Protein AF-A0A1G5A9G9-F1 (afdb_monomer)

Mean predicted aligned error: 15.53 Å

Secondary structure (DSSP, 8-state):
-HHHHHHHHHHHHHHHHHHHHHHHHHTTS-TT--TTSTT----GGG----S-HHHHHHHHHHHHTSTTHHHHTTTPPPPPP--SPPPPHHHHHHHHHHHHHTTSS--S--

Foldseek 3Di:
DVVVVVVVVVVVVVVVCVVCVVVVVCVVDDVDDDVPDPPDDDDVVVVPCVVPPVVVVVVVVVLCPDPCNVVVVVPDDDDDPPDDDPQDPVNVVVVVVVCCVVVVDPPPDD

Radius of gyration: 30.13 Å; Cα contacts (8 Å, |Δi|>4): 20; chains: 1; bounding box: 69×56×68 Å

Sequence (110 aa):
MLQRKLFASLAAVAASAAALAPLAASAAGEYHFAPTEAGVTRHPDHLRQEPSRDKVVAELETAQKQPAWNIVSRGAPWPTPRTGQPATREAVEAETLKAMRAGTIPSGER

Structure (mmCIF, N/CA/C/O backbone):
data_AF-A0A1G5A9G9-F1
#
_entry.id   AF-A0A1G5A9G9-F1
#
loop_
_atom_site.group_PDB
_atom_site.id
_atom_site.type_symbol
_atom_site.label_atom_id
_atom_site.label_alt_id
_atom_site.label_comp_id
_atom_site.label_asym_id
_atom_site.label_entity_id
_atom_site.label_seq_id
_atom_site.pdbx_PDB_ins_code
_atom_site.Cartn_x
_atom_site.Cartn_y
_atom_site.Cartn_z
_atom_site.occupancy
_atom_site.B_iso_or_equiv
_atom_site.auth_seq_id
_atom_site.auth_comp_id
_atom_site.auth_asym_id
_atom_site.auth_atom_id
_atom_site.pdbx_PDB_model_num
ATOM 1 N N . MET A 1 1 ? 34.047 36.206 -11.646 1.00 58.44 1 MET A N 1
ATOM 2 C CA . MET A 1 1 ? 34.349 34.909 -10.980 1.00 58.44 1 MET A CA 1
ATOM 3 C C . MET A 1 1 ? 33.097 34.114 -10.598 1.00 58.44 1 MET A C 1
ATOM 5 O O . MET A 1 1 ? 33.136 32.897 -10.712 1.00 58.44 1 MET A O 1
ATOM 9 N N . LEU A 1 2 ? 31.995 34.762 -10.192 1.00 61.09 2 LEU A N 1
ATOM 10 C CA . LEU A 1 2 ? 30.750 34.092 -9.782 1.00 61.09 2 LEU A CA 1
ATOM 11 C C . LEU A 1 2 ? 30.054 33.321 -10.923 1.00 61.09 2 LEU A C 1
ATOM 13 O O . LEU A 1 2 ? 29.691 32.166 -10.743 1.00 61.09 2 LEU A O 1
ATOM 17 N N . GLN A 1 3 ? 29.982 33.897 -12.128 1.00 58.75 3 GLN A N 1
ATOM 18 C CA . GLN A 1 3 ? 29.390 33.227 -13.297 1.00 58.75 3 GLN A CA 1
ATOM 19 C C . GLN A 1 3 ? 30.149 31.959 -13.706 1.00 58.75 3 GLN A C 1
ATOM 21 O O . GLN A 1 3 ? 29.536 30.933 -13.957 1.00 58.75 3 GLN A O 1
ATOM 26 N N . ARG A 1 4 ? 31.487 31.980 -13.685 1.00 63.06 4 ARG A N 1
ATOM 27 C CA . ARG A 1 4 ? 32.307 30.805 -14.029 1.00 63.06 4 ARG A CA 1
ATOM 28 C C . ARG A 1 4 ? 32.148 29.656 -13.023 1.00 63.06 4 ARG A C 1
ATOM 30 O O . ARG A 1 4 ? 32.215 28.500 -13.419 1.00 63.06 4 ARG A O 1
ATOM 37 N N . LYS A 1 5 ? 31.897 29.974 -11.746 1.00 64.88 5 LYS A N 1
ATOM 38 C CA . LYS A 1 5 ? 31.552 28.984 -10.714 1.00 64.88 5 LYS A CA 1
ATOM 39 C C . LYS A 1 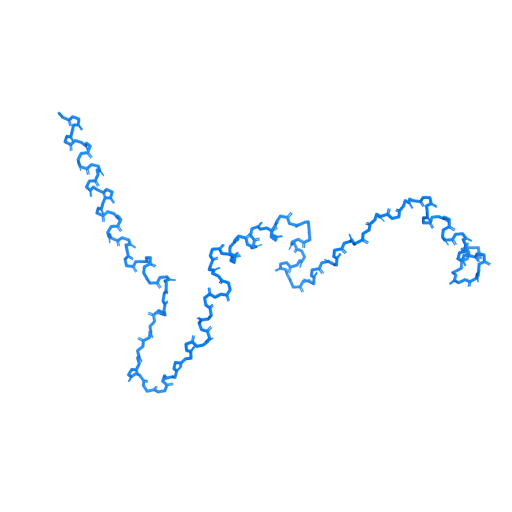5 ? 30.151 28.408 -10.941 1.00 64.88 5 LYS A C 1
ATOM 41 O O . LYS A 1 5 ? 30.007 27.196 -10.921 1.00 64.88 5 LYS A O 1
ATOM 46 N N . LEU A 1 6 ? 29.164 29.254 -11.249 1.00 66.88 6 LEU A N 1
ATOM 47 C CA . LEU A 1 6 ? 27.798 28.822 -11.575 1.00 66.88 6 LEU A CA 1
ATOM 48 C C . LEU A 1 6 ? 27.754 27.921 -12.819 1.00 66.88 6 LEU A C 1
ATOM 50 O O . LEU A 1 6 ? 27.121 26.873 -12.780 1.00 66.88 6 LEU A O 1
ATOM 54 N N . PHE A 1 7 ? 28.482 28.271 -13.884 1.00 71.81 7 PHE A N 1
ATOM 55 C CA . PHE A 1 7 ? 28.595 27.436 -15.085 1.00 71.81 7 PHE A CA 1
ATOM 56 C C . PHE A 1 7 ? 29.276 26.091 -14.804 1.00 71.81 7 PHE A C 1
ATOM 58 O O . PHE A 1 7 ? 28.808 25.066 -15.288 1.00 71.81 7 PHE A O 1
ATOM 65 N N . ALA A 1 8 ? 30.340 26.071 -13.995 1.00 71.38 8 ALA A N 1
ATOM 66 C CA . ALA A 1 8 ? 31.011 24.828 -13.619 1.00 71.38 8 ALA A CA 1
ATOM 67 C C . ALA A 1 8 ? 30.115 23.918 -12.758 1.00 71.38 8 ALA A C 1
ATOM 69 O O . ALA A 1 8 ? 30.088 22.709 -12.972 1.00 71.38 8 ALA A O 1
ATOM 70 N N . SER A 1 9 ? 29.338 24.486 -11.830 1.00 72.56 9 SER A N 1
ATOM 71 C CA . SER A 1 9 ? 28.365 23.739 -11.024 1.00 72.56 9 SER A CA 1
ATOM 72 C C . SER A 1 9 ? 27.221 23.176 -11.869 1.00 72.56 9 SER A C 1
ATOM 74 O O . SER A 1 9 ? 26.847 22.020 -11.692 1.00 72.56 9 SER A O 1
ATOM 76 N N . LEU A 1 10 ? 26.699 23.952 -12.823 1.00 74.69 10 LEU A N 1
ATOM 77 C CA . LEU A 1 10 ? 25.638 23.493 -13.722 1.00 74.69 10 LEU A CA 1
ATOM 78 C C . LEU A 1 10 ? 26.133 22.382 -14.659 1.00 74.69 10 LEU A C 1
ATOM 80 O O . LEU A 1 10 ? 25.440 21.388 -14.860 1.00 74.69 10 LEU A O 1
ATOM 84 N N . ALA A 1 11 ? 27.358 22.516 -15.175 1.00 77.00 11 ALA A N 1
ATOM 85 C CA . ALA A 1 11 ? 27.999 21.495 -15.997 1.00 77.00 11 ALA A CA 1
ATOM 86 C C . ALA A 1 11 ? 28.252 20.197 -15.210 1.00 77.00 11 ALA A C 1
ATOM 88 O O . ALA A 1 11 ? 28.020 19.110 -15.734 1.00 77.00 11 ALA A O 1
ATOM 89 N N . ALA A 1 12 ? 28.662 20.295 -13.942 1.00 74.06 12 ALA A N 1
ATOM 90 C CA . ALA A 1 12 ? 28.845 19.133 -13.074 1.00 74.06 12 ALA A CA 1
ATOM 91 C C . ALA A 1 12 ? 27.520 18.405 -12.789 1.00 74.06 12 ALA A C 1
ATOM 93 O O . ALA A 1 12 ? 27.469 17.178 -12.865 1.00 74.06 12 ALA A O 1
ATOM 94 N N . VAL A 1 13 ? 26.430 19.135 -12.526 1.00 79.06 13 VAL A N 1
ATOM 95 C CA . VAL A 1 13 ? 25.092 18.541 -12.341 1.00 79.06 13 VAL A CA 1
ATOM 96 C C . VAL A 1 13 ? 24.611 17.862 -13.626 1.00 79.06 13 VAL A C 1
ATOM 98 O O . VAL A 1 13 ? 24.145 16.726 -13.575 1.00 79.06 13 VAL A O 1
ATOM 101 N N . ALA A 1 14 ? 24.783 18.509 -14.781 1.00 74.50 14 ALA A N 1
ATOM 102 C CA . ALA A 1 14 ? 24.406 17.936 -16.072 1.00 74.50 14 ALA A CA 1
ATOM 103 C C . ALA A 1 14 ? 25.197 16.656 -16.398 1.00 74.50 14 ALA A C 1
ATOM 105 O O . ALA A 1 14 ? 24.611 15.661 -16.822 1.00 74.50 14 ALA A O 1
ATOM 106 N N . ALA A 1 15 ? 26.508 16.644 -16.139 1.00 78.06 15 ALA A N 1
ATOM 107 C CA . ALA A 1 15 ? 27.349 15.463 -16.329 1.00 78.06 15 ALA A CA 1
ATOM 108 C C . ALA A 1 15 ? 26.955 14.311 -15.387 1.00 78.06 15 ALA A C 1
ATOM 110 O O . ALA A 1 15 ? 26.912 13.155 -15.804 1.00 78.06 15 ALA A O 1
ATOM 111 N N . SER A 1 16 ? 26.603 14.630 -14.139 1.00 70.81 16 SER A N 1
ATOM 112 C CA . SER A 1 16 ? 26.140 13.646 -13.149 1.00 70.81 16 SER A CA 1
ATOM 113 C C . SER A 1 16 ? 24.809 13.011 -13.558 1.00 70.81 16 SER A C 1
ATOM 115 O O . SER A 1 16 ? 24.648 11.795 -13.487 1.00 70.81 16 SER A O 1
ATOM 117 N N . ALA A 1 17 ? 23.865 13.826 -14.034 1.00 72.50 17 ALA A N 1
ATOM 118 C CA . ALA A 1 17 ? 22.576 13.350 -14.525 1.00 72.50 17 ALA A CA 1
ATOM 119 C C . ALA A 1 17 ? 22.735 12.453 -15.767 1.00 72.50 17 ALA A C 1
ATOM 121 O O . ALA A 1 17 ? 22.102 11.402 -15.850 1.00 72.50 17 ALA A O 1
ATOM 122 N N . ALA A 1 18 ? 23.624 12.819 -16.696 1.00 74.75 18 ALA A N 1
ATOM 123 C CA . ALA A 1 18 ? 23.918 12.011 -17.878 1.00 74.75 18 ALA A CA 1
ATOM 124 C C . ALA A 1 18 ? 24.562 10.658 -17.522 1.00 74.75 18 ALA A C 1
ATOM 126 O O . ALA A 1 18 ? 24.202 9.636 -18.102 1.00 74.75 18 ALA A O 1
ATOM 127 N N . ALA A 1 19 ? 25.466 10.629 -16.537 1.00 79.31 19 ALA A N 1
ATOM 128 C CA . ALA A 1 19 ? 26.127 9.401 -16.093 1.00 79.31 19 ALA A CA 1
ATOM 129 C C . ALA A 1 19 ? 25.172 8.406 -15.405 1.00 79.31 19 ALA A C 1
ATOM 131 O O . ALA A 1 19 ? 25.394 7.199 -15.465 1.00 79.31 19 ALA A O 1
ATOM 132 N N . LEU A 1 20 ? 24.101 8.895 -14.771 1.00 77.56 20 LEU A N 1
ATOM 133 C CA . LEU A 1 20 ? 23.109 8.064 -14.076 1.00 77.56 20 LEU A CA 1
ATOM 134 C C . LEU A 1 20 ? 21.929 7.634 -14.963 1.00 77.56 20 LEU A C 1
ATOM 136 O O . LEU A 1 20 ? 21.172 6.741 -14.579 1.00 77.56 20 LEU A O 1
ATOM 140 N N . ALA A 1 21 ? 21.777 8.212 -16.158 1.00 69.44 21 ALA A N 1
ATOM 141 C CA . ALA A 1 21 ? 20.680 7.890 -17.073 1.00 69.44 21 ALA A CA 1
ATOM 142 C C . ALA A 1 21 ? 20.585 6.390 -17.451 1.00 69.44 21 ALA A C 1
ATOM 144 O O . ALA A 1 21 ? 19.472 5.856 -17.432 1.00 69.44 21 ALA A O 1
ATOM 145 N N . PRO A 1 22 ? 21.692 5.658 -17.713 1.00 70.44 22 PRO A N 1
ATOM 146 C CA . PRO A 1 22 ? 21.631 4.220 -18.003 1.00 70.44 22 PRO A CA 1
ATOM 147 C C . PRO A 1 22 ? 21.115 3.375 -16.828 1.00 70.44 22 PRO A C 1
ATOM 149 O O . PRO A 1 22 ? 20.468 2.347 -17.035 1.00 70.44 22 PRO A O 1
ATOM 152 N N . LEU A 1 23 ? 21.364 3.819 -15.591 1.00 67.88 23 LEU A N 1
ATOM 153 C CA . LEU A 1 23 ? 20.895 3.150 -14.376 1.00 67.88 23 LEU A CA 1
ATOM 154 C C . LEU A 1 23 ? 19.372 3.281 -14.226 1.00 67.88 23 LEU A C 1
ATOM 156 O O . LEU A 1 23 ? 18.692 2.307 -13.916 1.00 67.88 23 LEU A O 1
ATOM 160 N N . ALA A 1 24 ? 18.830 4.469 -14.512 1.00 65.69 24 ALA A N 1
ATOM 161 C CA . ALA A 1 24 ? 17.388 4.707 -14.519 1.00 65.69 24 ALA A CA 1
ATOM 162 C C . ALA A 1 24 ? 16.678 3.939 -15.650 1.00 65.69 24 ALA A C 1
ATOM 164 O O . ALA A 1 24 ? 15.617 3.360 -15.426 1.00 65.69 24 ALA A O 1
ATOM 165 N N . ALA A 1 25 ? 17.283 3.873 -16.841 1.00 65.56 25 ALA A N 1
ATOM 166 C CA . ALA A 1 25 ? 16.748 3.113 -17.972 1.00 65.56 25 ALA A CA 1
ATOM 167 C C . ALA A 1 25 ? 16.715 1.597 -17.700 1.00 65.56 25 ALA A C 1
ATOM 169 O O . ALA A 1 25 ? 15.739 0.931 -18.040 1.00 65.56 25 ALA A O 1
ATOM 170 N N . SER A 1 26 ? 17.735 1.060 -17.021 1.00 65.56 26 SER A N 1
ATOM 171 C CA . SER A 1 26 ? 17.796 -0.364 -16.651 1.00 65.56 26 SER A CA 1
ATOM 172 C C . SER A 1 26 ? 16.705 -0.773 -15.652 1.00 65.56 26 SER A C 1
ATOM 174 O O . SER A 1 26 ? 16.301 -1.929 -15.624 1.00 65.56 26 SER A O 1
ATOM 176 N N . ALA A 1 27 ? 16.186 0.162 -14.848 1.00 62.34 27 ALA A N 1
ATOM 177 C CA . ALA A 1 27 ? 15.088 -0.100 -13.914 1.00 62.34 27 ALA A CA 1
ATOM 178 C C . ALA A 1 27 ? 13.700 -0.147 -14.584 1.00 62.34 27 ALA A C 1
ATOM 180 O O . ALA A 1 27 ? 12.729 -0.562 -13.948 1.00 62.34 27 ALA A O 1
ATOM 181 N N . ALA A 1 28 ? 13.597 0.306 -15.837 1.00 62.09 28 ALA A N 1
ATOM 182 C CA . ALA A 1 28 ? 12.343 0.400 -16.580 1.00 62.09 28 ALA A CA 1
ATOM 183 C C . ALA A 1 28 ? 12.080 -0.806 -17.504 1.00 62.09 28 ALA A C 1
ATOM 185 O O . ALA A 1 28 ? 11.026 -0.860 -18.137 1.00 62.09 28 ALA A O 1
ATOM 186 N N . GLY A 1 29 ? 13.011 -1.764 -17.596 1.00 66.38 29 GLY A N 1
ATOM 187 C CA . GLY A 1 29 ? 12.941 -2.881 -18.539 1.00 66.38 29 GLY A CA 1
ATOM 188 C C . GLY A 1 29 ? 13.487 -4.200 -17.995 1.00 66.38 29 GLY A C 1
ATOM 189 O O . GLY A 1 29 ? 13.910 -4.309 -16.847 1.00 66.38 29 GLY A O 1
ATOM 190 N N . GLU A 1 30 ? 13.445 -5.228 -18.839 1.00 71.19 30 GLU A N 1
ATOM 191 C CA . GLU A 1 30 ? 13.992 -6.552 -18.540 1.00 71.19 30 GLU A CA 1
ATOM 192 C C . GLU A 1 30 ? 15.530 -6.481 -18.473 1.00 71.19 30 GLU A C 1
ATOM 194 O O . GLU A 1 30 ? 16.170 -5.963 -19.386 1.00 71.19 30 GLU A O 1
ATOM 199 N N . TYR A 1 31 ? 16.125 -7.012 -17.399 1.00 66.88 31 TYR A N 1
ATOM 200 C CA . TYR A 1 31 ? 17.566 -6.899 -17.124 1.00 66.88 31 TYR A CA 1
ATOM 201 C C . TYR A 1 31 ? 18.449 -7.561 -18.206 1.00 66.88 31 TYR A C 1
ATOM 203 O O . TYR A 1 31 ? 19.526 -7.053 -18.499 1.00 66.88 31 TYR A O 1
ATOM 211 N N . HIS A 1 32 ? 17.977 -8.641 -18.848 1.00 68.69 32 HIS A N 1
ATOM 212 C CA . HIS A 1 32 ? 18.696 -9.366 -19.909 1.00 68.69 32 HIS A CA 1
ATOM 213 C C . HIS A 1 32 ? 17.738 -10.053 -20.899 1.00 68.69 32 HIS A C 1
ATOM 215 O O . HIS A 1 32 ? 17.696 -11.278 -20.984 1.00 68.69 32 HIS A O 1
ATOM 221 N N . PHE A 1 33 ? 16.938 -9.290 -21.647 1.00 72.88 33 PHE A N 1
ATOM 222 C CA . PHE A 1 33 ? 16.146 -9.892 -22.726 1.00 72.88 33 PHE A CA 1
ATOM 223 C C . PHE A 1 33 ? 16.983 -10.061 -24.002 1.00 72.88 33 PHE A C 1
ATOM 225 O O . PHE A 1 33 ? 17.331 -9.074 -24.652 1.00 72.88 33 PHE A O 1
ATOM 232 N N . ALA A 1 34 ? 17.272 -11.310 -24.378 1.00 79.31 34 ALA A N 1
ATOM 233 C CA . ALA A 1 34 ? 17.917 -11.677 -25.637 1.00 79.31 34 ALA A CA 1
ATOM 234 C C . ALA A 1 34 ? 16.967 -12.563 -26.472 1.00 79.31 34 ALA A C 1
ATOM 236 O O . ALA A 1 34 ? 16.921 -13.776 -26.272 1.00 79.31 34 ALA A O 1
ATOM 237 N N . PRO A 1 35 ? 16.203 -12.000 -27.430 1.00 72.88 35 PRO A N 1
ATOM 238 C CA . PRO A 1 35 ? 15.200 -12.754 -28.196 1.00 72.88 35 PRO A CA 1
ATOM 239 C C . PRO A 1 35 ? 15.782 -13.863 -29.086 1.00 72.88 35 PRO A C 1
ATOM 241 O O . PRO A 1 35 ? 15.034 -14.642 -29.667 1.00 72.88 35 PRO A O 1
ATOM 244 N N . THR A 1 36 ? 17.107 -13.922 -29.221 1.00 85.06 36 THR A N 1
ATOM 245 C CA . THR A 1 36 ? 17.836 -14.928 -29.997 1.00 85.06 36 THR A CA 1
ATOM 246 C C . THR A 1 36 ? 18.362 -16.088 -29.149 1.00 85.06 36 THR A C 1
ATOM 248 O O . THR A 1 36 ? 18.978 -16.997 -29.702 1.00 85.06 36 THR A O 1
ATOM 251 N N . GLU A 1 37 ? 18.168 -16.077 -27.827 1.00 84.94 37 GLU A N 1
ATOM 252 C CA . GLU A 1 37 ? 18.538 -17.207 -26.974 1.00 84.94 37 GLU A CA 1
ATOM 253 C C . GLU A 1 37 ? 17.560 -18.376 -27.148 1.00 84.94 37 GLU A C 1
ATOM 255 O O . GLU A 1 37 ? 16.335 -18.220 -27.143 1.00 84.94 37 GLU A O 1
ATOM 260 N N . ALA A 1 38 ? 18.113 -19.578 -27.310 1.00 84.75 38 ALA A N 1
ATOM 261 C CA . ALA A 1 38 ? 17.321 -20.786 -27.477 1.00 84.75 38 ALA A CA 1
ATOM 262 C C . ALA A 1 38 ? 16.456 -21.040 -26.231 1.00 84.75 38 ALA A C 1
ATOM 264 O O . ALA A 1 38 ? 16.964 -21.120 -25.116 1.00 84.75 38 ALA A O 1
ATOM 265 N N . GLY A 1 39 ? 15.146 -21.198 -26.434 1.00 83.88 39 GLY A N 1
ATOM 266 C CA . GLY A 1 39 ? 14.183 -21.460 -25.359 1.00 83.88 39 GLY A CA 1
ATOM 267 C C . GLY A 1 39 ? 13.524 -20.215 -24.757 1.00 83.88 39 GLY A C 1
ATOM 268 O O . GLY A 1 39 ? 12.652 -20.358 -23.902 1.00 83.88 39 GLY A O 1
ATOM 269 N N . VAL A 1 40 ? 13.864 -19.005 -25.213 1.00 81.44 40 VAL A N 1
ATOM 270 C CA . VAL A 1 40 ? 13.198 -17.781 -24.748 1.00 81.44 40 VAL A CA 1
ATOM 271 C C . VAL A 1 40 ? 11.827 -17.638 -25.410 1.00 81.44 40 VAL A C 1
ATOM 273 O O . VAL A 1 40 ? 11.714 -17.486 -26.623 1.00 81.44 40 VAL A O 1
ATOM 27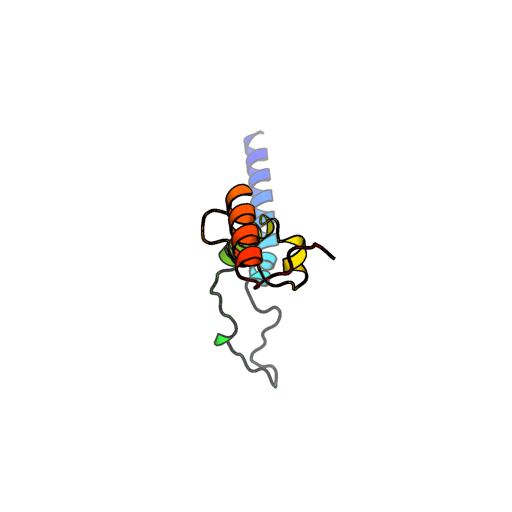6 N N . THR A 1 41 ? 10.769 -17.642 -24.598 1.00 83.94 41 THR A N 1
ATOM 277 C CA . THR A 1 41 ? 9.417 -17.239 -25.013 1.00 83.94 41 THR A CA 1
ATOM 278 C C . THR A 1 41 ? 9.045 -15.969 -24.265 1.00 83.94 41 THR A C 1
ATOM 280 O O . THR A 1 41 ? 9.072 -15.936 -23.035 1.00 83.94 41 THR A O 1
ATOM 283 N N . ARG A 1 42 ? 8.708 -14.906 -24.999 1.00 78.19 42 ARG A N 1
ATOM 284 C CA . ARG A 1 42 ? 8.284 -13.642 -24.394 1.00 78.19 42 ARG A CA 1
ATOM 285 C C . ARG A 1 42 ? 6.770 -13.621 -24.223 1.00 78.19 42 ARG A C 1
ATOM 287 O O . ARG A 1 42 ? 6.039 -13.849 -25.181 1.00 78.19 42 ARG A O 1
ATOM 294 N N . HIS A 1 43 ? 6.316 -13.259 -23.028 1.00 80.12 43 HIS A N 1
ATOM 295 C CA . HIS A 1 43 ? 4.903 -13.042 -22.713 1.00 80.12 43 HIS A CA 1
ATOM 296 C C . HIS A 1 43 ? 4.687 -11.568 -22.347 1.00 80.12 43 HIS A C 1
ATOM 298 O O . HIS A 1 43 ? 4.668 -11.230 -21.162 1.00 80.12 43 HIS A O 1
ATOM 304 N N . PRO A 1 44 ? 4.577 -10.660 -23.337 1.00 74.00 44 PRO A N 1
ATOM 305 C CA . PRO A 1 44 ? 4.400 -9.231 -23.072 1.00 74.00 44 PRO A CA 1
ATOM 306 C C . PRO A 1 44 ? 3.124 -8.949 -22.269 1.00 74.00 44 PRO A C 1
ATOM 308 O O . PRO A 1 44 ? 3.089 -8.000 -21.496 1.00 74.00 44 PRO A O 1
ATOM 311 N N . ASP A 1 45 ? 2.125 -9.826 -22.362 1.00 74.88 45 ASP A N 1
ATOM 312 C CA . ASP A 1 45 ? 0.876 -9.737 -21.602 1.00 74.88 45 ASP A CA 1
ATOM 313 C C . ASP A 1 45 ? 1.081 -9.909 -20.084 1.00 74.88 45 ASP A C 1
ATOM 315 O O . ASP A 1 45 ? 0.241 -9.487 -19.290 1.00 74.88 45 ASP A O 1
ATOM 319 N N . HIS A 1 46 ? 2.201 -10.505 -19.650 1.00 71.25 46 HIS A N 1
ATOM 320 C CA . HIS A 1 46 ? 2.565 -10.608 -18.231 1.00 71.25 46 HIS A CA 1
ATOM 321 C C . HIS A 1 46 ? 3.192 -9.313 -17.696 1.00 71.2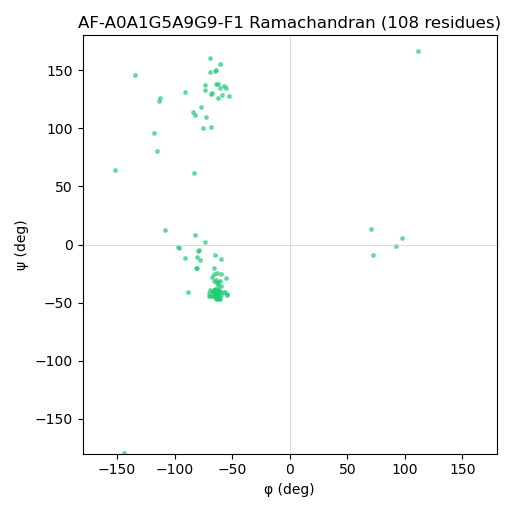5 46 HIS A C 1
ATOM 323 O O . HIS A 1 46 ? 3.165 -9.067 -16.489 1.00 71.25 46 HIS A O 1
ATOM 329 N N . LEU A 1 47 ? 3.709 -8.454 -18.579 1.00 67.88 47 LEU A N 1
ATOM 330 C CA . LEU A 1 47 ? 4.197 -7.116 -18.249 1.00 67.88 47 LEU A CA 1
ATOM 331 C C . LEU A 1 47 ? 3.018 -6.141 -18.202 1.00 67.88 47 LEU A C 1
ATOM 333 O O . LEU A 1 47 ? 2.931 -5.182 -18.967 1.00 67.88 47 LEU A O 1
ATOM 337 N N . ARG A 1 48 ? 2.077 -6.387 -17.290 1.00 65.44 48 ARG A N 1
ATOM 338 C CA . ARG A 1 48 ? 1.003 -5.428 -17.034 1.00 65.44 48 ARG A CA 1
ATOM 339 C C . ARG A 1 48 ? 1.591 -4.244 -16.278 1.00 65.44 48 ARG A C 1
ATOM 341 O O . ARG A 1 48 ? 1.955 -4.366 -15.114 1.00 65.44 48 ARG A O 1
ATOM 348 N N . GLN A 1 49 ? 1.679 -3.102 -16.956 1.00 68.94 49 GLN A N 1
ATOM 349 C CA . GLN A 1 49 ? 2.048 -1.817 -16.349 1.00 68.94 49 GLN A CA 1
ATOM 350 C C . GLN A 1 49 ? 0.857 -1.118 -15.678 1.00 68.94 49 GLN A C 1
ATOM 352 O O . GLN A 1 49 ? 0.972 0.030 -15.258 1.00 68.94 49 GLN A O 1
ATOM 357 N N . GLU A 1 50 ? -0.285 -1.803 -15.574 1.00 77.19 50 GLU A N 1
ATOM 358 C CA . GLU A 1 50 ? -1.435 -1.358 -14.802 1.00 77.19 50 GLU A CA 1
ATOM 359 C C . GLU A 1 50 ? -1.663 -2.277 -13.594 1.00 77.19 50 GLU A C 1
ATOM 361 O O . GLU A 1 50 ? -1.817 -3.491 -13.769 1.00 77.19 50 GLU A O 1
ATOM 366 N N . PRO A 1 51 ? -1.737 -1.712 -12.374 1.00 81.44 51 PRO A N 1
ATOM 367 C CA . PRO A 1 51 ? -1.492 -0.304 -12.030 1.00 81.44 51 PRO A CA 1
ATOM 368 C C . PRO A 1 51 ? -0.036 0.138 -12.285 1.00 81.44 51 PRO A C 1
ATOM 370 O O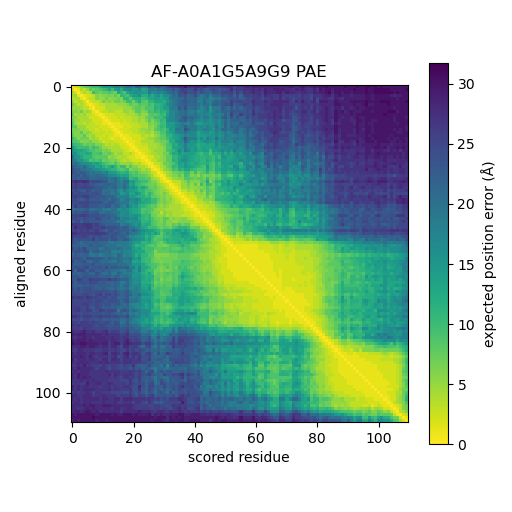 . PRO A 1 51 ? 0.889 -0.666 -12.181 1.00 81.44 51 PRO A O 1
ATOM 373 N N . SER A 1 52 ? 0.164 1.427 -12.603 1.00 86.75 52 SER A N 1
ATOM 374 C CA . SER A 1 52 ? 1.512 1.991 -12.763 1.00 86.75 52 SER A CA 1
ATOM 375 C C . SER A 1 52 ? 2.308 1.863 -11.465 1.00 86.75 52 SER A C 1
ATOM 377 O O . SER A 1 52 ? 1.736 1.822 -10.373 1.00 86.75 52 SER A O 1
ATOM 379 N N . ARG A 1 53 ? 3.643 1.841 -11.558 1.00 85.75 53 ARG A N 1
ATOM 380 C CA . ARG A 1 53 ? 4.512 1.751 -10.374 1.00 85.75 53 ARG A CA 1
ATOM 381 C C . ARG A 1 53 ? 4.208 2.848 -9.353 1.00 85.75 53 ARG A C 1
ATOM 383 O O . ARG A 1 53 ? 4.103 2.550 -8.168 1.00 85.75 53 ARG A O 1
ATOM 390 N N . ASP A 1 54 ? 4.016 4.080 -9.814 1.00 89.06 54 ASP A N 1
ATOM 391 C CA . ASP A 1 54 ? 3.696 5.218 -8.947 1.00 89.06 54 ASP A CA 1
ATOM 392 C C . ASP A 1 54 ? 2.372 5.006 -8.208 1.00 89.06 54 ASP A C 1
ATOM 394 O O . ASP A 1 54 ? 2.270 5.287 -7.015 1.00 89.06 54 ASP A O 1
ATOM 398 N N . LYS A 1 55 ? 1.373 4.429 -8.887 1.00 91.56 55 LYS A N 1
ATOM 399 C CA . LYS A 1 55 ? 0.098 4.067 -8.265 1.00 91.56 55 LYS A CA 1
ATOM 400 C C . LYS A 1 55 ? 0.278 2.977 -7.207 1.00 91.56 55 LYS A C 1
ATOM 402 O O . LYS A 1 55 ? -0.250 3.124 -6.110 1.00 91.56 55 LYS A O 1
ATOM 407 N N . VAL A 1 56 ? 1.060 1.934 -7.493 1.00 91.44 56 VAL A N 1
ATOM 408 C CA . VAL A 1 56 ? 1.370 0.872 -6.515 1.00 91.44 56 VAL A CA 1
ATOM 409 C C . VAL A 1 56 ? 2.063 1.444 -5.278 1.00 91.44 56 VAL A C 1
ATOM 411 O O . VAL A 1 56 ? 1.718 1.081 -4.155 1.00 91.44 56 VAL A O 1
ATOM 414 N N . VAL A 1 57 ? 3.023 2.355 -5.462 1.00 94.19 57 VAL A N 1
ATOM 415 C CA . VAL A 1 57 ? 3.726 3.013 -4.350 1.00 94.19 57 VAL A CA 1
ATOM 416 C C . VAL A 1 57 ? 2.759 3.862 -3.524 1.00 94.19 57 VAL A C 1
ATOM 418 O O . VAL A 1 57 ? 2.735 3.728 -2.303 1.00 94.19 57 VAL A O 1
ATOM 421 N N . ALA A 1 58 ? 1.908 4.664 -4.165 1.00 96.00 58 ALA A N 1
ATOM 422 C CA . ALA A 1 58 ? 0.917 5.482 -3.466 1.00 96.00 58 ALA A CA 1
ATOM 423 C C . ALA A 1 58 ? -0.104 4.636 -2.674 1.00 96.00 58 ALA A C 1
ATOM 425 O O . ALA A 1 58 ? -0.471 4.971 -1.541 1.00 96.00 58 ALA A O 1
ATOM 426 N N . GLU A 1 59 ? -0.549 3.512 -3.241 1.00 93.69 59 GLU A N 1
ATOM 427 C CA . GLU A 1 59 ? -1.430 2.557 -2.561 1.00 93.69 59 GLU A CA 1
ATOM 428 C C . GLU A 1 59 ? -0.728 1.907 -1.360 1.00 93.69 59 GLU A C 1
AT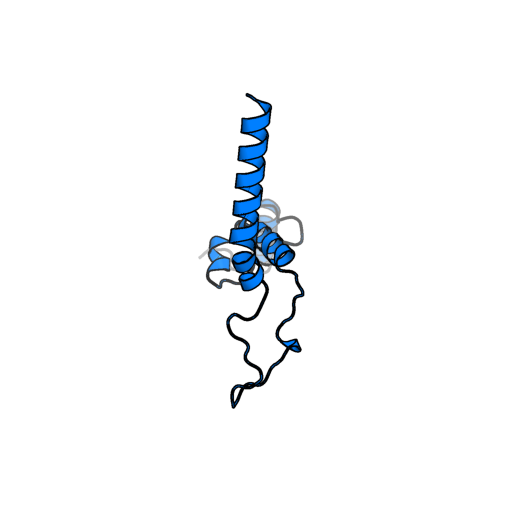OM 430 O O . GLU A 1 59 ? -1.315 1.815 -0.279 1.00 93.69 59 GLU A O 1
ATOM 435 N N . LEU A 1 60 ? 0.546 1.529 -1.506 1.00 94.69 60 LEU A N 1
ATOM 436 C CA . LEU A 1 60 ? 1.355 0.976 -0.421 1.00 94.69 60 LEU A CA 1
ATOM 437 C C . LEU A 1 60 ? 1.543 1.980 0.725 1.00 94.69 60 LEU A C 1
ATOM 439 O O . LEU A 1 60 ? 1.332 1.630 1.885 1.00 94.69 60 LEU A O 1
ATOM 443 N N . GLU A 1 61 ? 1.896 3.229 0.423 1.00 96.81 61 GLU A N 1
ATOM 444 C CA . GLU A 1 61 ? 2.030 4.290 1.429 1.00 96.81 61 GLU A CA 1
ATOM 445 C C . GLU A 1 61 ? 0.719 4.539 2.184 1.00 96.81 61 GLU A C 1
ATOM 447 O O . GLU A 1 61 ? 0.717 4.830 3.383 1.00 96.81 61 GLU A O 1
ATOM 452 N N . THR A 1 62 ? -0.417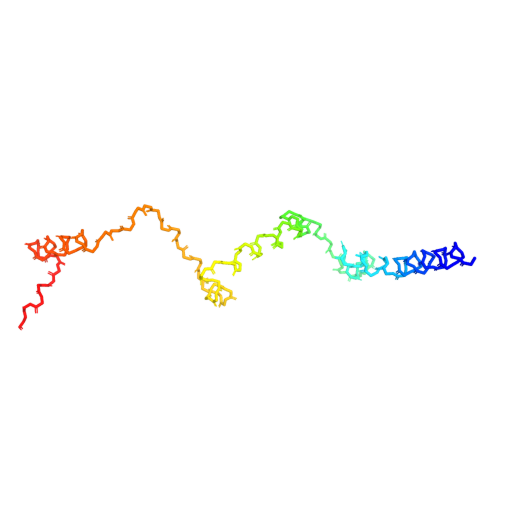 4.414 1.495 1.00 95.06 62 THR A N 1
ATOM 453 C CA . THR A 1 62 ? -1.743 4.513 2.113 1.00 95.06 62 THR A CA 1
ATOM 454 C C . THR A 1 62 ? -2.022 3.316 3.024 1.00 95.06 62 THR A C 1
ATOM 456 O O . THR A 1 62 ? -2.483 3.491 4.153 1.00 95.06 62 THR A O 1
ATOM 459 N N . ALA A 1 63 ? -1.698 2.104 2.570 1.00 92.56 63 ALA A N 1
ATOM 460 C CA . ALA A 1 63 ? -1.860 0.866 3.327 1.00 92.56 63 ALA A CA 1
ATOM 461 C C . ALA A 1 63 ? -1.008 0.844 4.609 1.00 92.56 63 ALA A C 1
ATOM 463 O O . ALA A 1 63 ? -1.488 0.425 5.662 1.00 92.56 63 ALA A O 1
ATOM 464 N N . GLN A 1 64 ? 0.222 1.358 4.552 1.00 95.62 64 GLN A N 1
ATOM 465 C CA . GLN A 1 64 ? 1.146 1.427 5.691 1.00 95.62 64 GLN A CA 1
ATOM 466 C C . GLN A 1 64 ? 0.649 2.307 6.845 1.00 95.62 64 GLN A C 1
ATOM 468 O O . GLN A 1 64 ? 1.039 2.095 7.991 1.00 95.62 64 GLN A O 1
ATOM 473 N N . LYS A 1 65 ? -0.233 3.274 6.564 1.00 95.38 65 LYS A N 1
ATOM 474 C CA . LYS A 1 65 ? -0.827 4.166 7.575 1.00 95.38 65 LYS A CA 1
ATOM 475 C C . LYS A 1 65 ? -1.993 3.521 8.331 1.00 95.38 65 LYS A C 1
ATOM 477 O O . LYS A 1 65 ? -2.459 4.080 9.320 1.00 95.38 65 LYS A O 1
ATOM 482 N N . GLN A 1 66 ? -2.483 2.366 7.879 1.00 91.56 66 GLN A N 1
ATOM 483 C CA . GLN A 1 66 ? -3.587 1.670 8.533 1.00 91.56 66 GLN A CA 1
ATOM 484 C C . GLN A 1 66 ? -3.114 1.011 9.840 1.00 91.56 66 GLN A C 1
ATOM 486 O O . GLN A 1 66 ? -2.087 0.330 9.837 1.00 91.56 66 GLN A O 1
ATOM 491 N N . PRO A 1 67 ? -3.884 1.088 10.944 1.00 92.38 67 PRO A N 1
ATOM 492 C CA . PRO A 1 67 ? -3.532 0.427 12.207 1.00 92.38 67 PRO A CA 1
ATOM 493 C C . PRO A 1 67 ? -3.298 -1.088 12.080 1.00 92.38 67 PRO A C 1
ATOM 495 O O . PRO A 1 67 ? -2.513 -1.671 12.822 1.00 92.38 67 PRO A O 1
ATOM 498 N N . ALA A 1 68 ? -3.957 -1.733 11.114 1.00 92.81 68 ALA A N 1
ATOM 499 C CA . ALA A 1 68 ? -3.825 -3.162 10.846 1.00 92.81 68 ALA A CA 1
ATOM 500 C C . ALA A 1 68 ? -2.555 -3.546 10.058 1.00 92.81 68 ALA A C 1
ATOM 502 O O . ALA A 1 68 ? -2.295 -4.733 9.864 1.00 92.81 68 ALA A O 1
ATOM 503 N N . TRP A 1 69 ? -1.740 -2.584 9.609 1.00 95.56 69 TRP A N 1
ATOM 504 C CA . TRP A 1 69 ? -0.595 -2.849 8.732 1.00 95.56 69 TRP A CA 1
ATOM 505 C C . TRP A 1 69 ? 0.379 -3.900 9.287 1.00 95.56 69 TRP A C 1
ATOM 507 O O . TRP A 1 69 ? 0.813 -4.789 8.556 1.00 95.56 69 TRP A O 1
ATOM 517 N N . ASN A 1 70 ? 0.699 -3.850 10.585 1.00 95.00 70 ASN A N 1
ATOM 518 C CA . ASN A 1 70 ? 1.684 -4.758 11.190 1.00 95.00 70 ASN A CA 1
ATOM 519 C C . ASN A 1 70 ? 1.292 -6.243 11.080 1.00 95.00 70 ASN A C 1
ATOM 521 O O . ASN A 1 70 ? 2.168 -7.100 10.982 1.00 95.00 70 ASN A O 1
ATOM 525 N N . ILE A 1 71 ? -0.007 -6.552 11.087 1.00 94.56 71 ILE A N 1
ATOM 526 C CA . ILE A 1 71 ? -0.489 -7.929 10.932 1.00 94.56 71 ILE A CA 1
ATOM 527 C C . ILE A 1 71 ? -0.682 -8.286 9.455 1.00 94.56 71 ILE A C 1
ATOM 529 O O . ILE A 1 71 ? -0.288 -9.370 9.029 1.00 94.56 71 ILE A O 1
ATOM 533 N N . VAL A 1 72 ? -1.216 -7.364 8.647 1.00 95.38 72 VAL A N 1
ATOM 534 C CA . VAL A 1 72 ? -1.509 -7.628 7.230 1.00 95.38 72 VAL A CA 1
ATOM 535 C C . VAL A 1 72 ? -0.237 -7.784 6.400 1.00 95.38 72 VAL A C 1
ATOM 537 O O . VAL A 1 72 ? -0.140 -8.693 5.581 1.00 95.38 72 VAL A O 1
ATOM 540 N N . SER A 1 73 ? 0.791 -6.977 6.673 1.00 94.88 73 SER A N 1
ATOM 541 C CA . SER A 1 73 ? 2.108 -7.094 6.024 1.00 94.88 73 SER A CA 1
ATOM 542 C C . SER A 1 73 ? 2.798 -8.447 6.249 1.00 94.88 73 SER A C 1
ATOM 544 O O . SER A 1 73 ? 3.770 -8.759 5.566 1.00 94.88 73 SER A O 1
ATOM 546 N N . ARG A 1 74 ? 2.292 -9.267 7.181 1.00 95.81 74 ARG A N 1
ATOM 547 C CA . ARG A 1 74 ? 2.793 -10.611 7.506 1.00 95.81 74 ARG A CA 1
ATOM 548 C C . ARG A 1 74 ? 1.862 -11.730 7.027 1.00 95.81 74 ARG A C 1
ATOM 550 O O . ARG A 1 74 ? 2.034 -12.873 7.436 1.00 95.81 74 ARG A O 1
ATOM 557 N N . GLY A 1 75 ? 0.882 -11.411 6.180 1.00 94.12 75 GLY A N 1
ATOM 558 C CA . GLY A 1 75 ? -0.029 -12.383 5.572 1.00 94.12 75 GLY A CA 1
ATOM 559 C C . GLY A 1 75 ? -1.384 -12.534 6.264 1.00 94.12 75 GLY A C 1
ATOM 560 O O . GLY A 1 75 ? -2.165 -13.392 5.859 1.00 94.12 75 GLY A O 1
ATOM 561 N N . ALA A 1 76 ? -1.702 -11.720 7.278 1.00 94.94 76 ALA A N 1
ATOM 562 C CA . ALA A 1 76 ? -3.067 -11.675 7.800 1.00 94.94 76 ALA A CA 1
ATOM 563 C C . ALA A 1 76 ? -4.022 -11.035 6.768 1.00 94.94 76 ALA A C 1
ATOM 565 O O . ALA A 1 76 ? -3.611 -10.138 6.027 1.00 94.94 76 ALA A O 1
ATOM 566 N N . PRO A 1 77 ? -5.303 -11.439 6.718 1.00 93.38 77 PRO A N 1
ATOM 567 C CA . PRO A 1 77 ? -6.288 -10.779 5.869 1.00 93.38 77 PRO A CA 1
ATOM 568 C C . PRO A 1 77 ? -6.526 -9.329 6.318 1.00 93.38 77 PRO A C 1
ATOM 570 O O . PRO A 1 77 ? -6.445 -9.012 7.508 1.00 93.38 77 PRO A O 1
ATOM 573 N N . TRP A 1 78 ? -6.864 -8.449 5.370 1.00 90.62 78 TRP A N 1
ATOM 574 C CA . TRP A 1 78 ? -7.307 -7.091 5.692 1.00 90.62 78 TRP A CA 1
ATOM 575 C C . TRP A 1 78 ? -8.579 -7.141 6.553 1.00 90.62 78 TRP A C 1
ATOM 577 O O . TRP A 1 78 ? -9.494 -7.903 6.229 1.00 90.62 78 TRP A O 1
ATOM 587 N N . PRO A 1 79 ? -8.677 -6.344 7.635 1.00 87.94 79 PRO A N 1
ATOM 588 C CA . PRO A 1 79 ? -9.901 -6.275 8.417 1.00 87.94 79 PRO A CA 1
ATOM 589 C C . PRO A 1 79 ? -11.043 -5.747 7.550 1.00 87.94 79 PRO A C 1
ATOM 591 O O . PRO A 1 79 ? -10.876 -4.781 6.803 1.00 87.94 79 PRO A O 1
ATOM 594 N N . THR A 1 80 ? -12.218 -6.357 7.680 1.00 86.19 80 THR A N 1
ATOM 595 C CA . THR A 1 80 ? -13.424 -5.870 7.015 1.00 86.19 80 THR A CA 1
ATOM 596 C C . THR A 1 80 ? -13.696 -4.434 7.469 1.00 86.19 80 THR A C 1
ATOM 598 O O . THR A 1 80 ? -13.727 -4.188 8.683 1.00 86.19 80 THR A O 1
ATOM 601 N N . PRO A 1 81 ? -13.894 -3.475 6.544 1.00 78.06 81 PRO A N 1
ATOM 602 C CA . PRO A 1 81 ? -14.278 -2.121 6.910 1.00 78.06 81 PRO A CA 1
ATOM 603 C C . PRO A 1 81 ? -15.506 -2.168 7.818 1.00 78.06 81 PRO A C 1
ATOM 605 O O . PRO A 1 81 ? -16.505 -2.807 7.482 1.00 78.06 81 PRO A O 1
ATOM 608 N N . ARG A 1 82 ? -15.443 -1.515 8.982 1.00 74.56 82 ARG A N 1
ATOM 609 C CA . ARG A 1 82 ? -16.612 -1.409 9.859 1.00 74.56 82 ARG A CA 1
ATOM 610 C C . ARG A 1 82 ? -17.634 -0.511 9.165 1.00 74.56 82 ARG A C 1
ATOM 612 O O . ARG A 1 82 ? -17.495 0.708 9.166 1.00 74.56 82 ARG A O 1
ATOM 619 N N . THR A 1 83 ? -18.644 -1.113 8.551 1.00 78.19 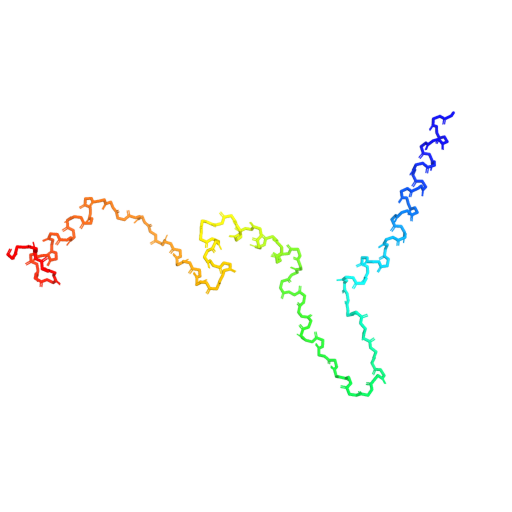83 THR A N 1
ATOM 620 C CA 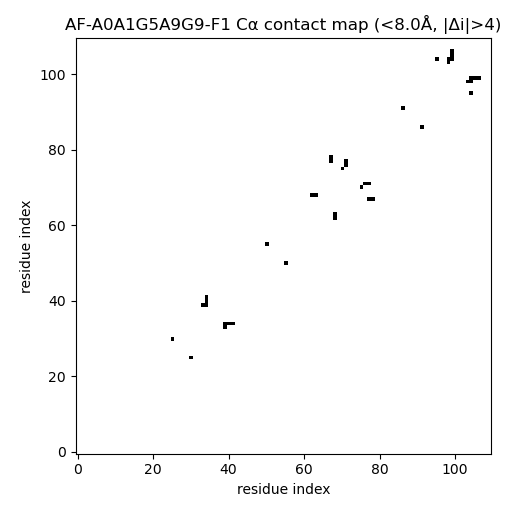. THR A 1 83 ? -19.781 -0.388 7.985 1.00 78.19 83 THR A CA 1
ATOM 621 C C . THR A 1 83 ? -20.794 -0.131 9.095 1.00 78.19 83 THR A C 1
ATOM 623 O O . THR A 1 83 ? -21.374 -1.075 9.628 1.00 78.19 83 THR A O 1
ATOM 626 N N . GLY A 1 84 ? -20.999 1.137 9.451 1.00 77.19 84 GLY A N 1
ATOM 627 C CA . GLY A 1 84 ? -21.994 1.557 10.440 1.00 77.19 84 GLY A CA 1
ATOM 628 C C . GLY A 1 84 ? -21.404 2.092 11.744 1.00 77.19 84 GLY A C 1
ATOM 629 O O . GLY A 1 84 ? -20.209 1.971 12.025 1.00 77.19 84 GLY A O 1
ATOM 630 N N . GLN A 1 85 ? -22.267 2.724 12.536 1.00 79.38 85 GLN A N 1
ATOM 631 C CA . GLN A 1 85 ? -21.898 3.251 13.843 1.00 79.38 85 GLN A CA 1
ATOM 632 C C . GLN A 1 85 ? -21.593 2.082 14.791 1.00 79.38 85 GLN A C 1
ATOM 634 O O . GLN A 1 85 ? -22.392 1.145 14.860 1.00 79.38 85 GLN A O 1
ATOM 639 N N . PRO A 1 86 ? -20.449 2.087 15.503 1.00 80.12 86 PRO A N 1
ATOM 640 C CA . PRO A 1 86 ? -20.198 1.073 16.517 1.00 80.12 86 PRO A CA 1
ATOM 641 C C . PRO A 1 86 ? -21.327 1.110 17.551 1.00 80.12 86 PRO A C 1
ATOM 643 O O . PRO A 1 86 ? -21.745 2.192 17.969 1.00 80.12 86 PRO A O 1
ATOM 646 N N . ALA A 1 87 ? -21.816 -0.065 17.949 1.00 86.75 87 ALA A N 1
ATOM 647 C CA . ALA A 1 87 ? -22.794 -0.161 19.022 1.00 86.75 87 ALA A CA 1
ATOM 648 C C . ALA A 1 87 ? -22.233 0.518 20.276 1.00 86.75 87 ALA A C 1
ATOM 650 O O . ALA A 1 87 ? -21.061 0.330 20.626 1.00 86.75 87 ALA A O 1
ATOM 651 N N . THR A 1 88 ? -23.060 1.330 20.934 1.00 93.88 88 THR A N 1
ATOM 652 C CA . THR A 1 88 ? -22.688 1.872 22.238 1.00 93.88 88 THR A CA 1
ATOM 653 C C . THR A 1 88 ? -22.685 0.746 23.260 1.00 93.88 88 THR A C 1
ATOM 655 O O . THR A 1 88 ? -23.291 -0.310 23.054 1.00 93.88 88 THR A O 1
ATOM 658 N N . ARG A 1 89 ? -22.001 0.964 24.380 1.00 92.94 89 ARG A N 1
ATOM 659 C CA . ARG A 1 89 ? -21.941 -0.030 25.448 1.00 92.94 89 ARG A CA 1
ATOM 660 C C . ARG A 1 89 ? -23.341 -0.389 25.953 1.00 92.94 89 ARG A C 1
ATOM 662 O O . ARG A 1 89 ? -23.642 -1.562 26.128 1.00 92.94 89 ARG A O 1
ATOM 669 N N . GLU A 1 90 ? -24.205 0.608 26.085 1.00 95.12 90 GLU A N 1
ATOM 670 C CA . GLU A 1 90 ? -25.588 0.465 26.542 1.00 95.12 90 GLU A CA 1
ATOM 671 C C . GLU A 1 90 ? -26.422 -0.352 25.547 1.00 95.12 90 GLU A C 1
ATOM 673 O O . GLU A 1 90 ? -27.224 -1.191 25.951 1.00 95.12 90 GLU A O 1
ATOM 678 N N . ALA A 1 91 ? -26.215 -0.144 24.241 1.00 92.88 91 ALA A N 1
ATOM 679 C CA . ALA A 1 91 ? -26.888 -0.921 23.204 1.00 92.88 91 ALA A CA 1
ATOM 680 C C . ALA A 1 91 ? -26.477 -2.400 23.256 1.00 92.88 91 ALA A C 1
ATOM 682 O O . ALA A 1 91 ? -27.335 -3.276 23.159 1.00 92.88 91 ALA A O 1
ATOM 683 N N . VAL A 1 92 ? -25.184 -2.671 23.471 1.00 93.75 92 VAL A N 1
ATOM 684 C CA . VAL A 1 92 ? -24.674 -4.038 23.642 1.00 93.75 92 VAL A CA 1
ATOM 685 C C . VAL A 1 92 ? -25.261 -4.676 24.898 1.00 93.75 92 VAL A C 1
ATOM 687 O O . VAL A 1 92 ? -25.759 -5.790 24.814 1.00 93.75 92 VAL A O 1
ATOM 690 N N . GLU A 1 93 ? -25.264 -3.974 26.035 1.00 94.50 93 GLU A N 1
ATOM 691 C CA . GLU A 1 93 ? -25.823 -4.468 27.304 1.00 94.50 93 GLU A CA 1
ATOM 692 C C . GLU A 1 93 ? -27.326 -4.781 27.198 1.00 94.50 93 GLU A C 1
ATOM 694 O O . GLU A 1 93 ? -27.801 -5.811 27.686 1.00 94.50 93 GLU A O 1
ATOM 699 N N . ALA A 1 94 ? -28.086 -3.928 26.509 1.00 94.31 94 ALA A N 1
ATOM 700 C CA . ALA A 1 94 ? -29.498 -4.171 26.245 1.00 94.31 94 ALA A CA 1
ATOM 701 C C . ALA A 1 94 ? -29.715 -5.413 25.362 1.00 94.31 94 ALA A C 1
ATOM 703 O O . ALA A 1 94 ? -30.644 -6.193 25.607 1.00 94.31 94 ALA A O 1
ATOM 704 N N . GLU A 1 95 ? -28.862 -5.622 24.357 1.00 93.44 95 GLU A N 1
ATOM 705 C CA . GLU A 1 95 ? -28.902 -6.799 23.490 1.00 93.44 95 GLU A CA 1
ATOM 706 C C . GLU A 1 95 ? -28.559 -8.084 24.256 1.00 93.44 95 GLU A C 1
ATOM 708 O O . GLU A 1 95 ? -29.300 -9.064 24.144 1.00 93.44 95 GLU A O 1
ATOM 713 N N . THR A 1 96 ? -27.522 -8.080 25.101 1.00 93.25 96 THR A N 1
ATOM 714 C CA . THR A 1 96 ? -27.184 -9.233 25.953 1.00 93.25 96 THR A CA 1
ATOM 715 C C . THR A 1 96 ? -28.318 -9.569 26.912 1.00 93.25 96 THR A C 1
ATOM 717 O O . THR A 1 96 ? -28.715 -10.729 26.992 1.00 93.25 96 THR A O 1
ATOM 720 N N . LEU A 1 97 ? -28.916 -8.581 27.586 1.00 93.94 97 LEU A N 1
ATOM 721 C CA . LEU A 1 97 ? -30.061 -8.815 28.477 1.00 93.94 97 LEU A CA 1
ATOM 722 C C . LEU A 1 97 ? -31.286 -9.365 27.734 1.00 93.94 97 LEU A C 1
ATOM 724 O O . LEU A 1 97 ? -32.048 -10.164 28.287 1.00 93.94 97 LEU A O 1
ATOM 728 N N . LYS A 1 98 ? -31.511 -8.926 26.492 1.00 94.44 98 LYS A N 1
ATOM 729 C CA . LYS A 1 98 ? -32.572 -9.463 25.633 1.00 94.44 98 LYS A CA 1
ATOM 730 C C . LYS A 1 98 ? -32.281 -10.916 25.249 1.00 94.44 98 LYS A C 1
ATOM 732 O O . LYS A 1 98 ? -33.183 -11.744 25.322 1.00 94.44 98 LYS A O 1
ATOM 737 N N . ALA A 1 99 ? -31.041 -11.227 24.882 1.00 93.06 99 ALA A N 1
ATOM 738 C CA . ALA A 1 99 ? -30.602 -12.569 24.513 1.00 93.06 99 ALA A CA 1
ATOM 739 C C . ALA A 1 99 ? -30.665 -13.554 25.698 1.00 93.06 99 ALA A C 1
ATOM 741 O O . ALA A 1 99 ? -31.149 -14.673 25.539 1.00 93.06 99 ALA A O 1
ATOM 742 N N . MET A 1 100 ? -30.282 -13.118 26.905 1.00 92.88 100 MET A N 1
ATOM 743 C CA . MET A 1 100 ? -30.427 -13.903 28.140 1.00 92.88 100 MET A CA 1
ATOM 744 C C . MET A 1 100 ? -31.896 -14.226 28.426 1.00 92.88 100 MET A C 1
ATOM 746 O O . MET A 1 100 ? -32.239 -15.381 28.664 1.00 92.88 100 MET A O 1
ATOM 750 N N . ARG A 1 101 ? -32.790 -13.231 28.323 1.00 90.56 101 ARG A N 1
ATOM 751 C CA . ARG A 1 101 ? -34.243 -13.437 28.477 1.00 90.56 101 ARG A CA 1
ATOM 752 C C . ARG A 1 101 ? -34.836 -14.359 27.412 1.00 90.56 101 ARG A C 1
ATOM 754 O O . ARG A 1 101 ? -35.781 -15.082 27.701 1.00 90.56 101 ARG A O 1
ATOM 761 N N . ALA A 1 102 ? -34.291 -14.330 26.198 1.00 93.31 102 ALA A N 1
ATOM 762 C CA . ALA A 1 102 ? -34.682 -15.222 25.110 1.00 93.31 102 ALA A CA 1
ATOM 763 C C . ALA A 1 102 ? -34.057 -16.629 25.215 1.00 93.31 102 ALA A C 1
ATOM 765 O O . ALA A 1 102 ? -34.378 -17.488 24.399 1.00 93.31 102 ALA A O 1
ATOM 766 N N . GLY A 1 103 ? -33.161 -16.868 26.181 1.00 90.44 103 GLY A N 1
ATOM 767 C CA . GLY A 1 103 ? -32.477 -18.148 26.375 1.00 90.44 103 GLY A CA 1
ATOM 768 C C . GLY A 1 103 ? -31.442 -18.487 25.298 1.00 90.44 103 GLY A C 1
ATOM 769 O O . GLY A 1 103 ? -31.002 -19.631 25.221 1.00 90.44 103 GLY A O 1
ATOM 770 N N . THR A 1 104 ? -31.044 -17.526 24.457 1.00 92.44 104 THR A N 1
ATOM 771 C CA . THR A 1 104 ? -30.062 -17.759 23.383 1.00 92.44 104 THR A CA 1
ATOM 772 C C . THR A 1 104 ? -28.622 -17.724 23.886 1.00 92.44 104 THR A C 1
ATOM 774 O O . THR A 1 104 ? -27.737 -18.284 23.240 1.00 92.44 104 THR A O 1
ATOM 777 N N . ILE A 1 105 ? -28.386 -17.100 25.043 1.00 88.69 105 ILE A N 1
ATOM 778 C CA . ILE A 1 105 ? -27.103 -17.110 25.748 1.00 88.69 105 ILE A CA 1
ATOM 779 C C . ILE A 1 105 ? -27.314 -17.379 27.247 1.00 88.69 105 ILE A C 1
ATOM 781 O O . ILE A 1 105 ? -28.319 -16.934 27.807 1.00 88.69 105 ILE A O 1
ATOM 785 N N . PRO A 1 106 ? -26.385 -18.080 27.925 1.00 84.25 106 PRO A N 1
ATOM 786 C CA . PRO A 1 106 ? -26.487 -18.331 29.360 1.00 84.25 106 PRO A CA 1
ATOM 787 C C . PRO A 1 106 ? -26.420 -17.030 30.168 1.00 84.25 106 PRO A C 1
ATOM 789 O O . PRO A 1 106 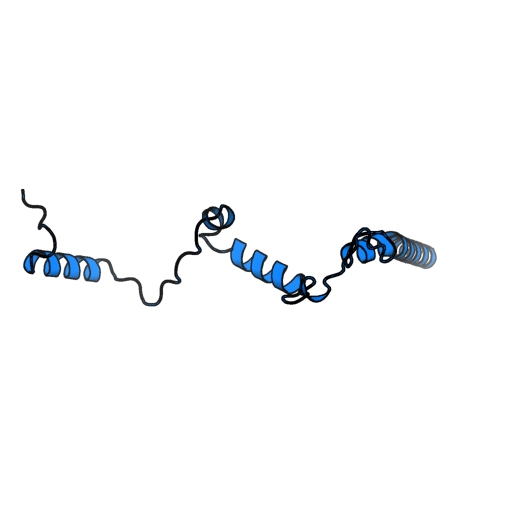? -25.560 -16.187 29.920 1.00 84.25 106 PRO A O 1
ATOM 792 N N . SER A 1 107 ? -27.269 -16.903 31.190 1.00 79.25 107 SER A N 1
ATOM 793 C CA . SER A 1 107 ? -27.327 -15.729 32.080 1.00 79.25 107 SER A CA 1
ATOM 794 C C . SER A 1 107 ? -26.160 -15.631 33.078 1.00 79.25 107 SER A C 1
ATOM 796 O O . SER A 1 107 ? -26.136 -14.731 33.909 1.00 79.25 107 SER A O 1
ATOM 798 N N . GLY A 1 108 ? -25.188 -16.547 33.039 1.00 67.12 108 GLY A N 1
ATOM 799 C CA . GLY A 1 108 ? -24.039 -16.546 33.954 1.00 67.12 108 GLY A CA 1
ATOM 800 C C . GLY A 1 108 ? -24.347 -16.949 35.402 1.00 67.12 108 GLY A C 1
ATOM 801 O O . GLY A 1 108 ? -23.407 -17.209 36.144 1.00 67.12 108 GLY A O 1
ATOM 802 N N . GLU A 1 109 ? -25.615 -17.085 35.795 1.00 58.78 109 GLU A N 1
ATOM 803 C CA . GLU A 1 109 ? -25.995 -17.712 37.063 1.00 58.78 109 GLU A CA 1
ATOM 804 C C . GLU A 1 109 ? -25.831 -19.237 36.942 1.00 58.78 109 GLU A C 1
ATOM 806 O O . GLU A 1 109 ? -26.642 -19.931 36.325 1.00 58.78 109 GLU A O 1
ATOM 811 N N . ARG A 1 110 ? -24.722 -19.745 37.482 1.00 49.06 110 ARG A N 1
ATOM 812 C CA . ARG A 1 110 ? -24.562 -21.130 37.928 1.00 49.06 110 ARG A CA 1
ATOM 813 C C . ARG A 1 110 ? -24.204 -21.120 39.402 1.00 49.06 110 ARG A C 1
ATOM 815 O O . ARG A 1 110 ? -23.383 -20.254 39.779 1.00 49.06 110 ARG A O 1
#

Solvent-accessible surface area (backbone atoms only — not comparable to full-atom values): 7100 Å² total; per-residue (Å²): 115,68,66,63,51,52,52,51,54,51,51,51,53,51,51,52,53,62,71,46,45,66,61,59,54,52,73,75,53,74,91,80,81,56,90,83,47,90,88,67,79,88,63,70,84,75,66,60,65,73,74,39,70,68,54,52,50,55,52,48,60,56,49,64,71,40,91,61,30,82,49,34,80,72,73,44,76,80,79,77,79,81,83,70,81,78,77,50,71,67,57,49,53,54,50,50,56,49,34,33,76,68,64,77,41,85,78,77,86,123

pLDDT: mean 81.38, std 11.71, range [49.06, 96.81]